Protein AF-A0A354T6P2-F1 (afdb_monomer_lite)

Foldseek 3Di:
DPCPQPDAPVVSVCCCCVPVVDPDDDDGDADLDDPRHDPLSVVQCVQANGADDPQKDFDAAPVGDTPDTDHNPQDPPHPVNVVSVVVRVD

pLDDT: mean 91.71, std 7.7, range [51.38, 98.38]

Sequence (90 aa):
FGGQEPGSEAIIKTFCTENYKVTFPMFSKVAIKGDAKHPLYAALQSASGEVGWNFEKFLVSKDGRVLKRFGSDVEPESPELLAAIEAALK

Secondary structure (DSSP, 8-state):
-TT-S-S-HHHHHHHHHHHH---S--PPP---SSTT--HHHHHHHHHH----STT-EEEE-TTS-EEEEE-TTS-TT-HHHHHHHHHHH-

Structure (mmCIF, N/CA/C/O backbone):
data_AF-A0A354T6P2-F1
#
_entry.id   AF-A0A354T6P2-F1
#
loop_
_atom_site.group_PDB
_atom_site.id
_atom_site.type_symbol
_atom_site.label_atom_id
_atom_site.label_alt_id
_atom_site.label_comp_id
_atom_site.label_asym_id
_atom_site.label_entity_id
_atom_site.label_seq_id
_atom_site.pdbx_PDB_ins_code
_atom_site.Cartn_x
_atom_site.Cartn_y
_atom_site.Cartn_z
_atom_site.occupancy
_atom_site.B_iso_or_equiv
_atom_site.auth_seq_id
_atom_site.auth_comp_id
_atom_site.auth_asym_id
_atom_site.auth_atom_id
_atom_site.pdbx_PDB_model_num
ATOM 1 N N . PHE A 1 1 ? 3.708 0.410 -15.760 1.00 51.38 1 PHE A N 1
ATOM 2 C CA . PHE A 1 1 ? 3.603 1.864 -15.992 1.00 51.38 1 PHE A CA 1
ATOM 3 C C . PHE A 1 1 ? 4.773 2.575 -15.325 1.00 51.38 1 PHE A C 1
ATOM 5 O O . PHE A 1 1 ? 5.258 2.087 -14.312 1.00 51.38 1 PHE A O 1
ATOM 12 N N . GLY A 1 2 ? 5.272 3.652 -15.942 1.00 67.44 2 GLY A N 1
ATOM 13 C CA . GLY A 1 2 ? 6.309 4.552 -15.411 1.00 67.44 2 GLY A CA 1
ATOM 14 C C . GLY A 1 2 ? 7.757 4.047 -15.405 1.00 67.44 2 GLY A C 1
ATOM 15 O O . GLY A 1 2 ? 8.659 4.864 -15.300 1.00 67.44 2 GLY A O 1
ATOM 16 N N . GLY A 1 3 ? 8.003 2.734 -15.491 1.00 73.81 3 GLY A N 1
ATOM 17 C CA . GLY A 1 3 ? 9.368 2.188 -15.405 1.00 73.81 3 GLY A CA 1
ATOM 18 C C . GLY A 1 3 ? 10.063 2.482 -14.068 1.00 73.81 3 GLY A C 1
ATOM 19 O O . GLY A 1 3 ? 11.277 2.376 -13.992 1.00 73.81 3 GLY A O 1
ATOM 20 N N . GLN A 1 4 ? 9.294 2.850 -13.037 1.00 76.00 4 GLN A N 1
ATOM 21 C CA . GLN A 1 4 ? 9.787 3.360 -11.748 1.00 76.00 4 GLN A CA 1
ATOM 22 C C . GLN A 1 4 ? 10.224 2.266 -10.771 1.00 76.00 4 GLN A C 1
ATOM 24 O O . GLN A 1 4 ? 10.747 2.571 -9.712 1.00 76.00 4 GLN A O 1
ATOM 29 N N . GLU A 1 5 ? 10.064 1.005 -11.169 1.00 76.75 5 GLU A N 1
ATOM 30 C CA . GLU A 1 5 ? 10.659 -0.148 -10.497 1.00 76.75 5 GLU A CA 1
ATOM 31 C C . GLU A 1 5 ? 11.537 -0.914 -11.510 1.00 76.75 5 GLU A C 1
ATOM 33 O O . GLU A 1 5 ? 11.153 -2.012 -11.961 1.00 76.75 5 GLU A O 1
ATOM 38 N N . PRO A 1 6 ? 12.627 -0.288 -12.012 1.00 71.31 6 PRO A N 1
ATOM 39 C CA . PRO A 1 6 ? 13.532 -0.914 -12.960 1.00 71.31 6 PRO A CA 1
ATOM 40 C C . PRO A 1 6 ? 14.542 -1.770 -12.191 1.00 71.31 6 PRO A C 1
ATOM 42 O O . PRO A 1 6 ? 15.297 -1.273 -11.364 1.00 71.31 6 PRO A O 1
ATOM 45 N N . GLY A 1 7 ? 14.577 -3.070 -12.462 1.00 79.56 7 GLY A N 1
ATOM 46 C CA . GLY A 1 7 ? 15.536 -3.967 -11.821 1.00 79.56 7 GLY A CA 1
ATOM 47 C C . GLY A 1 7 ? 14.980 -5.360 -11.586 1.00 79.56 7 GLY A C 1
ATOM 48 O O . GLY A 1 7 ? 13.788 -5.619 -11.768 1.00 79.56 7 GLY A O 1
ATOM 49 N N . SER A 1 8 ? 15.874 -6.264 -11.196 1.00 85.44 8 SER A N 1
ATOM 50 C CA . SER A 1 8 ? 15.488 -7.567 -10.667 1.00 85.44 8 SER A CA 1
ATOM 51 C C . SER A 1 8 ? 15.029 -7.433 -9.216 1.00 85.44 8 SER A C 1
ATOM 53 O O . SER A 1 8 ? 15.396 -6.492 -8.514 1.00 85.44 8 SER A O 1
ATOM 55 N N . GLU A 1 9 ? 14.261 -8.410 -8.742 1.00 86.00 9 GLU A N 1
ATOM 56 C CA . GLU A 1 9 ? 13.747 -8.443 -7.365 1.00 86.00 9 GLU A CA 1
ATOM 57 C C . GLU A 1 9 ? 14.860 -8.328 -6.316 1.00 86.00 9 GLU A C 1
ATOM 59 O O . GLU A 1 9 ? 14.702 -7.637 -5.312 1.00 86.00 9 GLU A O 1
ATOM 64 N N . ALA A 1 10 ? 16.011 -8.954 -6.582 1.00 84.69 10 ALA A N 1
ATOM 65 C CA . ALA A 1 10 ? 17.186 -8.871 -5.723 1.00 84.69 10 ALA A CA 1
ATOM 66 C C . ALA A 1 10 ? 17.729 -7.435 -5.623 1.00 84.69 10 ALA A C 1
ATOM 68 O O . ALA A 1 10 ? 18.009 -6.970 -4.522 1.00 84.69 10 ALA A O 1
ATOM 69 N N . ILE A 1 11 ? 17.827 -6.717 -6.749 1.00 86.56 11 ILE A N 1
ATOM 70 C CA . ILE A 1 11 ? 18.307 -5.326 -6.778 1.00 86.56 11 ILE A CA 1
ATOM 71 C C . ILE A 1 11 ? 17.334 -4.411 -6.030 1.00 86.56 11 ILE A C 1
ATOM 73 O O . ILE A 1 11 ? 17.765 -3.593 -5.222 1.00 86.56 11 ILE A O 1
ATOM 77 N N . ILE A 1 12 ? 16.030 -4.587 -6.257 1.00 86.06 12 ILE A N 1
ATOM 78 C CA . ILE A 1 12 ? 14.972 -3.799 -5.610 1.00 86.06 12 ILE A CA 1
ATOM 79 C C . ILE A 1 12 ? 15.026 -3.974 -4.091 1.00 86.06 12 ILE A C 1
ATOM 81 O O . ILE A 1 12 ? 15.045 -2.995 -3.345 1.00 86.06 12 ILE A O 1
ATOM 85 N N . LYS A 1 13 ? 15.108 -5.225 -3.623 1.00 84.25 13 LYS A N 1
ATOM 86 C CA . LYS A 1 13 ? 15.177 -5.528 -2.192 1.00 84.25 13 LYS A CA 1
ATOM 87 C C . LYS A 1 13 ? 16.402 -4.886 -1.543 1.00 84.25 13 LYS A C 1
ATOM 89 O O . LYS A 1 13 ? 16.254 -4.211 -0.528 1.00 84.25 13 LYS A O 1
ATOM 94 N N . THR A 1 14 ? 17.587 -5.058 -2.132 1.00 86.44 14 THR A N 1
ATOM 95 C CA . THR A 1 14 ? 18.820 -4.445 -1.619 1.00 86.44 14 THR A CA 1
ATOM 96 C C . THR A 1 14 ? 18.698 -2.925 -1.571 1.00 86.44 14 THR A C 1
ATOM 98 O O . THR A 1 14 ? 18.948 -2.329 -0.527 1.00 86.44 14 THR A O 1
ATOM 101 N N . PHE A 1 15 ? 18.227 -2.301 -2.655 1.00 86.94 15 PHE A N 1
ATOM 102 C CA . PHE A 1 15 ? 18.035 -0.855 -2.723 1.00 86.94 15 PHE A CA 1
ATOM 103 C C . PHE A 1 15 ? 17.115 -0.344 -1.606 1.00 86.94 15 PHE A C 1
ATOM 105 O O . PHE A 1 15 ? 17.478 0.598 -0.897 1.00 86.94 15 PHE A O 1
ATOM 112 N N . CYS A 1 16 ? 15.959 -0.982 -1.401 1.00 86.50 16 CYS A N 1
ATOM 113 C CA . CYS A 1 16 ? 15.006 -0.585 -0.369 1.00 86.50 16 CYS A CA 1
ATOM 114 C C . CYS A 1 16 ? 15.550 -0.776 1.052 1.00 86.50 16 CYS A C 1
ATOM 116 O O . CYS A 1 16 ? 15.407 0.111 1.896 1.00 86.50 16 CYS A O 1
ATOM 118 N N . THR A 1 17 ? 16.189 -1.912 1.333 1.00 84.88 17 THR A N 1
ATOM 119 C CA . THR A 1 17 ? 16.724 -2.199 2.667 1.00 84.88 17 THR A CA 1
ATOM 120 C C . THR A 1 17 ? 17.904 -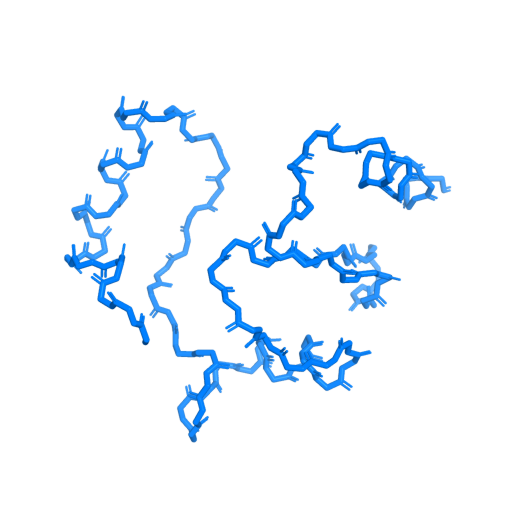1.293 3.019 1.00 84.88 17 THR A C 1
ATOM 122 O O . THR A 1 17 ? 17.940 -0.763 4.126 1.00 84.88 17 THR A O 1
ATOM 125 N N . GLU A 1 18 ? 18.844 -1.062 2.101 1.00 89.19 18 GLU A N 1
ATOM 126 C CA . GLU A 1 18 ? 20.042 -0.262 2.389 1.00 89.19 18 GLU A CA 1
ATOM 127 C C . GLU A 1 18 ? 19.740 1.237 2.502 1.00 89.19 18 GLU A C 1
ATOM 129 O O . GLU A 1 18 ? 20.230 1.894 3.420 1.00 89.19 18 GLU A O 1
ATOM 134 N N . ASN A 1 19 ? 18.899 1.777 1.613 1.00 89.12 19 ASN A N 1
ATOM 135 C CA . ASN A 1 19 ? 18.656 3.222 1.547 1.00 89.12 19 ASN A CA 1
ATOM 136 C C . ASN A 1 19 ? 17.514 3.689 2.456 1.00 89.12 19 ASN A C 1
ATOM 138 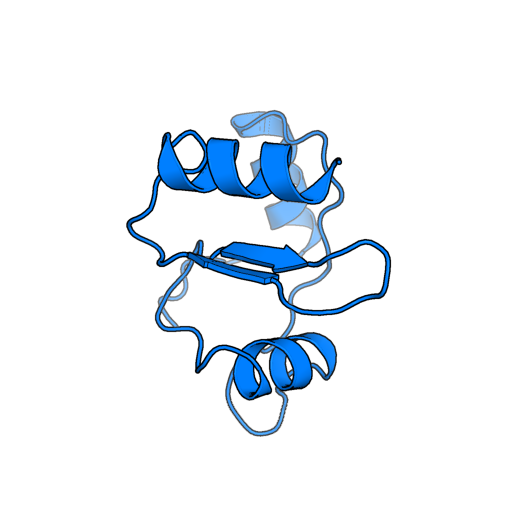O O . ASN A 1 19 ? 17.569 4.798 2.983 1.00 89.12 19 ASN A O 1
ATOM 142 N N . TYR A 1 20 ? 16.492 2.853 2.664 1.00 86.94 20 TYR A N 1
ATOM 143 C CA . TYR A 1 20 ? 15.287 3.234 3.413 1.00 86.94 20 TYR A CA 1
ATOM 144 C C . TYR A 1 20 ? 15.056 2.400 4.672 1.00 86.94 20 TYR A C 1
ATOM 146 O O . TYR A 1 20 ? 14.095 2.651 5.395 1.00 86.94 20 TYR A O 1
ATOM 154 N N . LYS A 1 21 ? 15.933 1.429 4.965 1.00 90.81 21 LYS A N 1
ATOM 155 C CA . LYS A 1 21 ? 15.878 0.597 6.180 1.00 90.81 21 LYS A CA 1
ATOM 156 C C . LYS A 1 21 ? 14.518 -0.070 6.382 1.00 90.81 21 LYS A C 1
ATOM 158 O O . LYS A 1 21 ? 14.026 -0.181 7.502 1.00 90.81 21 LYS A O 1
ATOM 163 N N . VAL A 1 22 ? 13.910 -0.504 5.279 1.00 88.69 22 VAL A N 1
ATOM 164 C CA . VAL A 1 22 ? 12.605 -1.163 5.277 1.00 88.69 22 VAL A CA 1
ATOM 165 C C . VAL A 1 22 ? 12.645 -2.408 6.168 1.00 88.69 22 VAL A C 1
ATOM 167 O O . VAL A 1 22 ? 13.432 -3.321 5.925 1.00 88.69 22 VAL A O 1
ATOM 170 N N . THR A 1 23 ? 11.792 -2.442 7.192 1.00 89.06 23 THR A N 1
ATOM 171 C CA . THR A 1 23 ? 11.676 -3.559 8.149 1.00 89.06 23 THR A CA 1
ATOM 172 C C . THR A 1 23 ? 10.484 -4.473 7.872 1.00 89.06 23 THR A C 1
ATOM 174 O O . THR A 1 23 ? 10.382 -5.549 8.460 1.00 89.06 23 THR A O 1
ATOM 177 N N . PHE A 1 24 ? 9.578 -4.064 6.984 1.00 90.62 24 PHE A N 1
ATOM 178 C CA . PHE A 1 24 ? 8.403 -4.842 6.605 1.00 90.62 24 PHE A CA 1
ATOM 179 C C . PHE A 1 24 ? 8.703 -5.819 5.454 1.00 90.62 24 PHE A C 1
ATOM 181 O O . PHE A 1 24 ? 9.633 -5.595 4.673 1.00 90.62 24 PHE A O 1
ATOM 188 N N . PRO A 1 25 ? 7.917 -6.906 5.314 1.00 91.31 25 PRO A N 1
ATOM 189 C CA . PRO A 1 25 ? 8.068 -7.839 4.205 1.00 91.31 25 PRO A CA 1
ATOM 190 C C . PRO A 1 25 ? 7.900 -7.150 2.849 1.00 91.31 25 PRO A C 1
ATOM 192 O O . PRO A 1 25 ? 6.935 -6.422 2.621 1.00 91.31 25 PRO A O 1
ATOM 195 N N . MET A 1 26 ? 8.817 -7.441 1.930 1.00 90.62 26 MET A N 1
ATOM 196 C CA . MET A 1 26 ? 8.699 -7.083 0.519 1.00 90.62 26 MET A CA 1
ATOM 197 C C . MET A 1 26 ? 8.410 -8.336 -0.300 1.00 90.62 26 MET A C 1
ATOM 199 O O . MET A 1 26 ? 9.017 -9.384 -0.073 1.00 90.62 26 MET A O 1
ATOM 203 N N . PHE A 1 27 ? 7.500 -8.213 -1.260 1.00 91.50 27 PHE A N 1
ATOM 204 C CA . PHE A 1 27 ? 7.117 -9.298 -2.158 1.00 91.50 27 PHE A CA 1
ATOM 205 C C . PHE A 1 27 ? 7.775 -9.145 -3.531 1.00 91.50 27 PHE A C 1
ATOM 207 O O . PHE A 1 27 ? 8.219 -8.060 -3.910 1.00 91.50 27 PHE A O 1
ATOM 214 N N . SER A 1 28 ? 7.799 -10.247 -4.277 1.00 90.19 28 SER A N 1
ATOM 215 C CA . SER A 1 28 ? 8.140 -10.286 -5.699 1.00 90.19 28 SER A CA 1
ATOM 216 C C . SER A 1 28 ? 7.266 -9.342 -6.529 1.00 90.19 28 SER A C 1
ATOM 218 O O . SER A 1 28 ? 6.153 -8.975 -6.138 1.00 90.19 28 SER A O 1
ATOM 220 N N . LYS A 1 29 ? 7.758 -8.957 -7.709 1.00 90.69 29 LYS A N 1
ATOM 221 C CA . LYS A 1 29 ? 7.031 -8.033 -8.584 1.00 90.69 29 LYS A CA 1
ATOM 222 C C . LYS A 1 29 ? 5.804 -8.733 -9.160 1.00 90.69 29 LYS A C 1
ATOM 224 O O . LYS A 1 29 ? 5.912 -9.784 -9.782 1.00 90.69 29 LYS A O 1
ATOM 229 N N . VAL A 1 30 ? 4.638 -8.110 -9.015 1.00 92.62 30 VAL A N 1
ATOM 230 C CA . VAL A 1 30 ? 3.377 -8.632 -9.555 1.00 92.62 30 VAL A CA 1
ATOM 231 C C . VAL A 1 30 ? 2.718 -7.628 -10.491 1.00 92.62 30 VAL A C 1
ATOM 233 O O . VAL A 1 30 ? 2.860 -6.413 -10.339 1.00 92.62 30 VAL A O 1
ATOM 236 N N . ALA A 1 31 ? 1.974 -8.131 -11.474 1.00 92.50 31 ALA A N 1
ATOM 237 C CA . ALA A 1 31 ? 1.133 -7.284 -12.304 1.00 92.50 31 ALA A CA 1
ATOM 238 C C . ALA A 1 31 ? -0.145 -6.911 -11.540 1.00 92.50 31 ALA A C 1
ATOM 240 O O . ALA A 1 31 ? -0.806 -7.758 -10.944 1.00 92.50 31 ALA A O 1
ATOM 241 N N . ILE A 1 32 ? -0.503 -5.628 -11.578 1.00 93.75 32 ILE A N 1
ATOM 242 C CA . ILE A 1 32 ? -1.693 -5.093 -10.893 1.00 93.75 32 ILE A CA 1
ATOM 243 C C . ILE A 1 32 ? -2.754 -4.562 -11.871 1.00 93.75 32 ILE A C 1
ATOM 245 O O . ILE A 1 32 ? -3.833 -4.146 -11.452 1.00 93.75 32 ILE A O 1
ATOM 249 N N . LYS A 1 33 ? -2.453 -4.585 -13.176 1.00 90.31 33 LYS A N 1
ATOM 250 C CA . LYS A 1 33 ? -3.305 -4.162 -14.301 1.00 90.31 33 LYS A CA 1
ATOM 251 C C . LYS A 1 33 ? -3.236 -5.204 -15.424 1.00 90.31 33 LYS A C 1
ATOM 253 O O . LYS A 1 33 ? -2.252 -5.937 -15.505 1.00 90.31 33 LYS A O 1
ATOM 258 N N . GLY A 1 34 ? -4.246 -5.206 -16.295 1.00 91.25 34 GLY A N 1
ATOM 259 C CA . GLY A 1 34 ? -4.349 -6.116 -17.444 1.00 91.25 34 GLY A CA 1
ATOM 260 C C . GLY A 1 34 ? -4.675 -7.563 -17.066 1.00 91.25 34 GLY A C 1
ATOM 261 O O . GLY A 1 34 ? -4.964 -7.858 -15.908 1.00 91.25 34 GLY A O 1
ATOM 262 N N . ASP A 1 35 ? -4.598 -8.460 -18.047 1.00 92.12 35 ASP A N 1
ATOM 263 C CA . ASP A 1 35 ? -5.036 -9.861 -17.918 1.00 92.12 35 ASP A CA 1
ATOM 264 C C . ASP A 1 35 ? -4.177 -10.682 -16.947 1.00 92.12 35 ASP A C 1
ATOM 266 O O . ASP A 1 35 ? -4.648 -11.636 -16.338 1.00 92.12 35 ASP A O 1
ATOM 270 N N . ALA A 1 36 ? -2.921 -10.274 -16.745 1.00 93.62 36 ALA A N 1
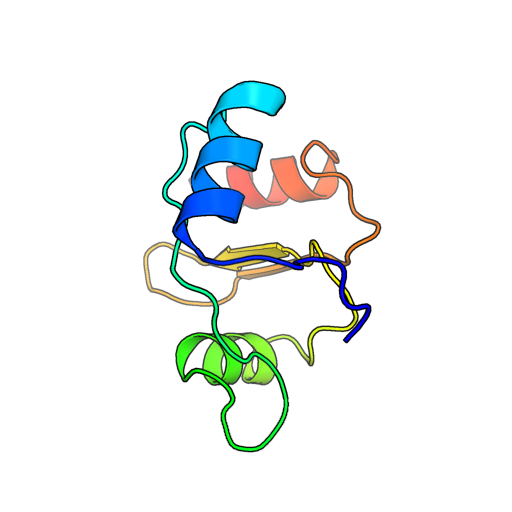ATOM 271 C CA . ALA A 1 36 ? -2.006 -10.889 -15.785 1.00 93.62 36 ALA A CA 1
ATOM 272 C C . ALA A 1 36 ? -2.174 -10.352 -14.347 1.00 93.62 36 ALA A C 1
ATOM 274 O O . ALA A 1 36 ? -1.328 -10.617 -13.492 1.00 93.62 36 ALA A O 1
ATOM 275 N N . LYS A 1 37 ? -3.218 -9.553 -14.071 1.00 95.69 37 LYS A N 1
ATOM 276 C CA . LYS A 1 37 ? -3.463 -8.944 -12.754 1.00 95.69 37 LYS A CA 1
ATOM 277 C C . LYS A 1 37 ? -3.515 -10.020 -11.666 1.00 95.69 37 LYS A C 1
ATOM 279 O O . LYS A 1 37 ? -4.312 -10.952 -11.720 1.00 95.69 37 LYS A O 1
ATOM 284 N N . HIS A 1 38 ? -2.685 -9.852 -10.643 1.00 97.38 38 HIS A N 1
ATOM 285 C CA . HIS A 1 38 ? -2.598 -10.778 -9.524 1.00 97.38 38 HIS A CA 1
ATOM 286 C C . HIS A 1 38 ? -3.938 -10.862 -8.762 1.00 97.38 38 HIS A C 1
ATOM 288 O O . HIS A 1 38 ? -4.541 -9.811 -8.509 1.00 97.38 38 HIS A O 1
ATOM 294 N N . PRO A 1 39 ? -4.386 -12.056 -8.314 1.00 96.62 39 PRO A N 1
ATOM 295 C CA . PRO A 1 39 ? -5.690 -12.237 -7.667 1.00 96.62 39 PRO A CA 1
ATOM 296 C C . PRO A 1 39 ? -5.938 -11.318 -6.464 1.00 96.62 39 PRO A C 1
ATOM 298 O O . PRO A 1 39 ? -7.025 -10.761 -6.330 1.00 96.62 39 PRO A O 1
ATOM 301 N N . LEU A 1 40 ? -4.913 -11.080 -5.635 1.00 95.81 40 LEU A N 1
ATOM 302 C CA . LEU A 1 40 ? -4.999 -10.113 -4.531 1.00 95.81 40 LEU A CA 1
ATOM 303 C C . LEU A 1 40 ? -5.399 -8.716 -5.028 1.00 95.81 40 LEU A C 1
ATOM 305 O O . LEU A 1 40 ? -6.330 -8.111 -4.507 1.00 95.81 40 LEU A O 1
ATOM 309 N N . TYR A 1 41 ? -4.731 -8.210 -6.067 1.00 96.56 41 TYR A N 1
ATOM 310 C CA . TYR A 1 41 ? -5.022 -6.888 -6.618 1.00 96.56 41 TYR A CA 1
ATOM 311 C C . TYR A 1 41 ? -6.342 -6.843 -7.386 1.00 96.56 41 TYR A C 1
ATOM 313 O O . TYR A 1 41 ? -6.931 -5.769 -7.481 1.00 96.56 41 TYR A O 1
ATOM 321 N N . ALA A 1 42 ? -6.820 -7.968 -7.922 1.00 95.81 42 ALA A N 1
ATOM 322 C CA . ALA A 1 42 ? -8.173 -8.062 -8.461 1.00 95.81 42 ALA A CA 1
ATOM 323 C C . ALA A 1 42 ? -9.219 -7.896 -7.345 1.00 95.81 42 ALA A C 1
ATOM 325 O O . ALA A 1 42 ? -10.121 -7.071 -7.480 1.00 95.81 42 ALA A O 1
ATOM 326 N N . ALA A 1 43 ? -9.051 -8.595 -6.216 1.00 95.94 43 ALA A N 1
ATOM 327 C CA . ALA A 1 43 ? -9.951 -8.494 -5.066 1.00 95.94 43 ALA A CA 1
ATOM 328 C C . ALA A 1 43 ? -9.955 -7.085 -4.446 1.00 95.94 43 ALA A C 1
ATOM 330 O O . ALA A 1 43 ? -11.021 -6.500 -4.249 1.00 95.94 43 ALA A O 1
ATOM 331 N N . LEU A 1 44 ? -8.774 -6.501 -4.208 1.00 96.94 44 LEU A N 1
ATOM 332 C CA . LEU A 1 44 ? -8.644 -5.150 -3.650 1.00 96.94 44 LEU A CA 1
ATOM 333 C C . LEU A 1 44 ? -9.315 -4.095 -4.544 1.00 96.94 44 LEU A C 1
ATOM 335 O O . LEU A 1 44 ? -10.100 -3.276 -4.059 1.00 96.94 44 LEU A O 1
ATOM 339 N N . GLN A 1 45 ? -9.052 -4.139 -5.855 1.00 95.50 45 GLN A N 1
ATOM 340 C CA . GLN A 1 45 ? -9.598 -3.159 -6.800 1.00 95.50 45 GLN A CA 1
ATOM 341 C C . GLN A 1 45 ? -11.094 -3.354 -7.059 1.00 95.50 45 GLN A C 1
ATOM 343 O O . GLN A 1 45 ? -11.805 -2.373 -7.257 1.00 95.50 45 GLN A O 1
ATOM 348 N N . SER A 1 46 ? -11.605 -4.588 -6.998 1.00 95.06 46 SER A N 1
ATOM 349 C CA . SER A 1 46 ? -13.049 -4.834 -7.080 1.00 95.06 46 SER A CA 1
ATOM 350 C C . SER A 1 46 ? -13.808 -4.223 -5.899 1.00 95.06 46 SER A C 1
ATOM 352 O O . SER A 1 46 ? -14.958 -3.830 -6.065 1.00 95.06 46 SER A O 1
ATOM 354 N N . ALA A 1 47 ? -13.188 -4.153 -4.718 1.00 92.50 47 ALA A N 1
ATOM 355 C CA . ALA A 1 47 ? -13.821 -3.623 -3.512 1.00 92.50 47 ALA A CA 1
ATOM 356 C C . ALA A 1 47 ? -13.694 -2.097 -3.366 1.00 92.50 47 ALA A C 1
ATOM 358 O O . ALA A 1 47 ? -14.481 -1.487 -2.650 1.00 92.50 47 ALA A O 1
ATOM 359 N N . SER A 1 48 ? -12.691 -1.476 -3.996 1.00 93.75 48 SER A N 1
ATOM 360 C CA . SER A 1 48 ? -12.313 -0.083 -3.693 1.00 93.75 48 SER A CA 1
ATOM 361 C C . SER A 1 48 ? -11.878 0.759 -4.902 1.00 93.75 48 SER A C 1
ATOM 363 O O . SER A 1 48 ? -11.415 1.891 -4.748 1.00 93.75 48 SER A O 1
ATOM 365 N N . GLY A 1 49 ? -12.051 0.239 -6.117 1.00 93.69 49 GLY A N 1
ATOM 366 C CA . GLY A 1 49 ? -11.699 0.903 -7.373 1.00 93.69 49 GLY A CA 1
ATOM 367 C C . GLY A 1 49 ? -10.267 0.628 -7.841 1.00 93.69 49 GLY A C 1
ATOM 368 O O . GLY A 1 49 ? -9.436 0.091 -7.112 1.00 93.69 49 GLY A O 1
ATOM 369 N N . GLU A 1 50 ? -9.975 1.000 -9.089 1.00 94.00 50 GLU A N 1
ATOM 370 C CA . GLU A 1 50 ? -8.700 0.681 -9.740 1.00 94.00 50 GLU A CA 1
ATOM 371 C C . GLU A 1 50 ? -7.525 1.528 -9.267 1.00 94.00 50 GLU A C 1
ATOM 373 O O . GLU A 1 50 ? -7.668 2.740 -9.122 1.00 94.00 50 GLU A O 1
ATOM 378 N N . VAL A 1 51 ? -6.345 0.907 -9.155 1.00 94.81 51 VAL A N 1
ATOM 379 C CA . VAL A 1 51 ? -5.103 1.587 -8.773 1.00 94.81 51 VAL A CA 1
ATOM 380 C C . VAL A 1 51 ? -4.685 2.610 -9.825 1.00 94.81 51 VAL A C 1
ATOM 382 O O . VAL A 1 51 ? -4.405 2.266 -10.980 1.00 94.81 51 VAL A O 1
ATOM 385 N N . GLY A 1 52 ? -4.584 3.872 -9.417 1.00 91.81 52 GLY A N 1
ATOM 386 C CA . GLY A 1 52 ? -4.183 4.980 -10.274 1.00 91.81 52 GLY A CA 1
ATOM 387 C C . GLY A 1 52 ? -2.674 5.015 -10.492 1.00 91.81 52 GLY A C 1
ATOM 388 O O . GLY A 1 52 ? -2.216 5.008 -11.640 1.00 91.81 52 GLY A O 1
ATOM 389 N N . TRP A 1 53 ? -1.901 4.994 -9.401 1.00 94.06 53 TRP A N 1
ATOM 390 C CA . TRP A 1 53 ? -0.455 5.221 -9.429 1.00 94.06 53 TRP A CA 1
ATOM 391 C C . TRP A 1 53 ? 0.313 4.439 -8.348 1.00 94.06 53 TRP A C 1
ATOM 393 O O . TRP A 1 53 ? -0.269 3.715 -7.541 1.00 94.06 53 TRP A O 1
ATOM 403 N N . ASN A 1 54 ? 1.644 4.560 -8.357 1.00 93.62 54 ASN A N 1
ATOM 404 C CA . ASN A 1 54 ? 2.512 3.987 -7.329 1.00 93.62 54 ASN A CA 1
ATOM 405 C C . ASN A 1 54 ? 2.183 4.571 -5.947 1.00 93.62 54 ASN A C 1
ATOM 407 O O . ASN A 1 54 ? 1.695 5.696 -5.843 1.00 93.62 54 ASN A O 1
ATOM 411 N N . PHE A 1 55 ? 2.475 3.811 -4.889 1.00 94.19 55 PHE A N 1
ATOM 412 C CA . PHE A 1 55 ? 2.199 4.181 -3.494 1.00 94.19 55 PHE A CA 1
ATOM 413 C C . PHE A 1 55 ? 0.720 4.377 -3.153 1.00 94.19 55 PHE A C 1
ATOM 415 O O . PHE A 1 55 ? 0.389 5.141 -2.256 1.00 94.19 55 PHE A O 1
ATOM 422 N N . GLU A 1 56 ? -0.190 3.687 -3.826 1.00 96.75 56 GLU A N 1
ATOM 423 C CA . GLU A 1 56 ? -1.557 3.562 -3.322 1.00 96.75 56 GLU A CA 1
ATOM 424 C C . GLU A 1 56 ? -1.615 2.620 -2.114 1.00 96.75 56 GLU A C 1
ATOM 426 O O . GLU A 1 56 ? -0.889 1.623 -2.070 1.00 96.75 56 GLU A O 1
ATOM 431 N N . LYS A 1 57 ? -2.466 2.933 -1.129 1.00 97.69 57 LYS A N 1
ATOM 432 C CA . LYS A 1 57 ? -2.529 2.192 0.140 1.00 97.69 57 LYS A CA 1
ATOM 433 C C . LYS A 1 57 ? -3.919 1.605 0.364 1.00 97.69 57 LYS A C 1
ATOM 435 O O . LYS A 1 57 ? -4.926 2.261 0.108 1.00 97.69 57 LYS A O 1
ATOM 440 N N . PHE A 1 58 ? -3.972 0.388 0.900 1.00 97.94 58 PHE A N 1
ATOM 441 C CA . PHE A 1 58 ? -5.210 -0.303 1.262 1.00 97.94 58 PHE A CA 1
ATOM 442 C C . PHE A 1 58 ? -5.149 -0.701 2.735 1.00 97.94 58 PHE A C 1
ATOM 444 O O . PHE A 1 58 ? -4.199 -1.358 3.157 1.00 97.94 58 PHE A O 1
ATOM 451 N N . LEU A 1 59 ? -6.169 -0.326 3.503 1.00 97.88 59 LEU A N 1
ATOM 452 C CA . LEU A 1 5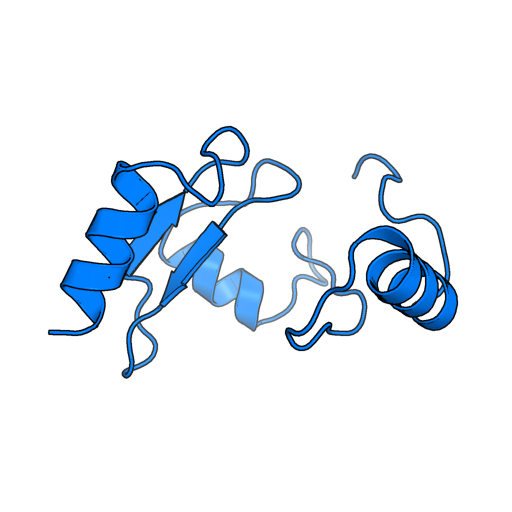9 ? -6.375 -0.806 4.862 1.00 97.88 59 LEU A CA 1
ATOM 453 C C . LEU A 1 59 ? -7.313 -2.010 4.817 1.00 97.88 59 LEU A C 1
ATOM 455 O O . LEU A 1 59 ? -8.460 -1.895 4.378 1.00 97.88 59 LEU A O 1
ATOM 459 N N . VAL A 1 60 ? -6.815 -3.156 5.274 1.00 97.25 60 VAL A N 1
ATOM 460 C CA . VAL A 1 60 ? -7.541 -4.429 5.295 1.00 97.25 60 VAL A CA 1
ATOM 461 C C . VAL A 1 60 ? -7.748 -4.855 6.747 1.00 97.25 60 VAL A C 1
ATOM 463 O O . VAL A 1 60 ? -6.813 -4.811 7.545 1.00 97.25 60 VAL A O 1
ATOM 466 N N . SER A 1 61 ? -8.971 -5.237 7.105 1.00 95.75 61 SER A N 1
ATOM 467 C CA . SER A 1 61 ? -9.326 -5.704 8.449 1.00 95.75 61 SER A CA 1
ATOM 468 C C . SER A 1 61 ? -8.820 -7.119 8.737 1.00 95.75 61 SER A C 1
ATOM 470 O O . SER A 1 61 ? -8.439 -7.872 7.841 1.00 95.75 61 SER A O 1
ATOM 472 N N . LYS A 1 62 ? -8.885 -7.514 10.015 1.00 94.69 62 LYS A N 1
ATOM 473 C CA . LYS A 1 62 ? -8.490 -8.847 10.513 1.00 94.69 62 LYS A CA 1
ATOM 474 C C . LYS A 1 62 ? -9.232 -10.009 9.832 1.00 94.69 62 LYS A C 1
ATOM 476 O O . LYS A 1 62 ? -8.708 -11.114 9.774 1.00 94.69 62 LYS A O 1
ATOM 481 N N . ASP A 1 63 ? -10.436 -9.764 9.324 1.00 94.12 63 ASP A N 1
ATOM 482 C CA . ASP A 1 63 ? -11.276 -10.727 8.601 1.00 94.12 63 ASP A CA 1
ATOM 483 C C . ASP A 1 63 ? -11.131 -10.642 7.066 1.00 94.12 63 ASP A C 1
ATOM 485 O O . ASP A 1 63 ? -11.871 -11.300 6.337 1.00 94.12 63 ASP A O 1
ATOM 489 N N . GLY A 1 64 ? -10.180 -9.845 6.564 1.00 93.88 64 GLY A N 1
ATOM 490 C CA . GLY A 1 64 ? -9.838 -9.764 5.144 1.00 93.88 64 GLY A CA 1
ATOM 491 C C . GLY A 1 64 ? -10.681 -8.791 4.315 1.00 93.88 64 GLY A C 1
ATOM 492 O O . GLY A 1 64 ? -10.585 -8.809 3.087 1.00 93.88 64 GLY A O 1
ATOM 493 N N . ARG A 1 65 ? -11.502 -7.933 4.935 1.00 94.94 65 ARG A N 1
ATOM 494 C CA . ARG A 1 65 ? -12.290 -6.918 4.216 1.00 94.94 65 ARG A CA 1
ATOM 495 C C . ARG A 1 65 ? -11.473 -5.655 3.967 1.00 94.94 65 ARG A C 1
ATOM 497 O O . ARG A 1 65 ? -10.712 -5.206 4.819 1.00 94.94 65 ARG A O 1
ATOM 504 N N . VAL A 1 66 ? -11.658 -5.040 2.801 1.00 97.00 66 VAL A N 1
ATOM 505 C CA . VAL A 1 66 ? -11.081 -3.718 2.523 1.00 97.00 66 VAL A CA 1
ATOM 506 C C . VAL A 1 66 ? -11.894 -2.676 3.282 1.00 97.00 66 VAL A C 1
ATOM 508 O O . VAL A 1 66 ? -13.057 -2.448 2.962 1.00 97.00 66 VAL A O 1
ATOM 511 N N . LEU A 1 67 ? -11.287 -2.058 4.294 1.00 96.88 67 LEU A N 1
ATOM 512 C CA . LEU A 1 67 ? -11.922 -1.011 5.094 1.00 96.88 67 LEU A CA 1
ATOM 513 C C . LEU A 1 67 ? -11.814 0.352 4.417 1.00 96.88 67 LEU A C 1
ATOM 515 O O . LEU A 1 67 ? -12.755 1.141 4.450 1.00 96.88 67 LEU A O 1
ATOM 519 N N . LYS A 1 68 ? -10.649 0.644 3.828 1.00 97.56 68 LYS A N 1
ATOM 520 C CA . LYS A 1 68 ? -10.390 1.924 3.171 1.00 97.56 68 LYS A CA 1
ATOM 521 C C . LYS A 1 68 ? -9.271 1.813 2.142 1.00 97.56 68 LYS A C 1
ATOM 523 O O . LYS A 1 68 ? -8.349 1.015 2.297 1.00 97.56 68 LYS A O 1
ATOM 528 N N . ARG A 1 69 ? -9.342 2.655 1.114 1.00 97.62 69 ARG A N 1
ATOM 529 C CA . ARG A 1 69 ? -8.276 2.892 0.138 1.00 97.62 69 ARG A CA 1
ATOM 530 C C . ARG A 1 69 ? -7.848 4.353 0.223 1.00 97.62 69 ARG A C 1
ATOM 532 O O . ARG A 1 69 ? -8.701 5.228 0.342 1.00 97.62 69 ARG A O 1
ATOM 539 N N . PHE A 1 70 ? -6.546 4.594 0.142 1.00 97.94 70 PHE A N 1
ATOM 540 C CA . PHE A 1 70 ? -5.946 5.924 0.158 1.00 97.94 70 PHE A CA 1
ATOM 541 C C . PHE A 1 70 ? -5.164 6.146 -1.129 1.00 97.94 70 PHE A C 1
ATOM 543 O O . PHE A 1 70 ? -4.397 5.272 -1.548 1.00 97.94 70 PHE A O 1
ATOM 550 N N . GLY A 1 71 ? -5.360 7.318 -1.730 1.00 97.06 71 GLY A N 1
ATOM 551 C CA . GLY A 1 71 ? -4.661 7.730 -2.940 1.00 97.06 71 GLY A CA 1
ATOM 552 C C . GLY A 1 71 ? -3.147 7.826 -2.752 1.00 97.06 71 GLY A C 1
ATOM 553 O O . GLY A 1 71 ? -2.612 7.816 -1.639 1.00 97.06 71 GLY A O 1
ATOM 554 N N . SER A 1 72 ? -2.435 7.909 -3.872 1.00 96.19 72 SER A N 1
ATOM 555 C CA . SER A 1 72 ? -0.976 8.046 -3.883 1.00 96.19 72 SER A CA 1
ATOM 556 C C . SER A 1 72 ? -0.483 9.318 -3.189 1.00 96.19 72 SER A C 1
ATOM 558 O O . SER A 1 72 ? 0.592 9.297 -2.597 1.00 96.19 72 SER A O 1
ATOM 560 N N . ASP A 1 73 ? -1.281 10.382 -3.234 1.00 96.06 73 ASP A N 1
ATOM 561 C CA . ASP A 1 73 ? -1.064 11.699 -2.628 1.00 96.06 73 ASP A CA 1
ATOM 562 C C . ASP A 1 73 ? -1.237 11.719 -1.103 1.00 96.06 73 ASP A C 1
ATOM 564 O O . ASP A 1 73 ? -0.704 12.600 -0.435 1.00 96.06 73 ASP A O 1
ATOM 568 N N . VAL A 1 74 ? -1.936 10.735 -0.534 1.00 97.62 74 VAL A N 1
ATOM 569 C CA . VAL A 1 74 ? -2.101 10.621 0.917 1.00 97.62 74 VAL A CA 1
ATOM 570 C C . VAL A 1 74 ? -0.788 10.168 1.546 1.00 97.62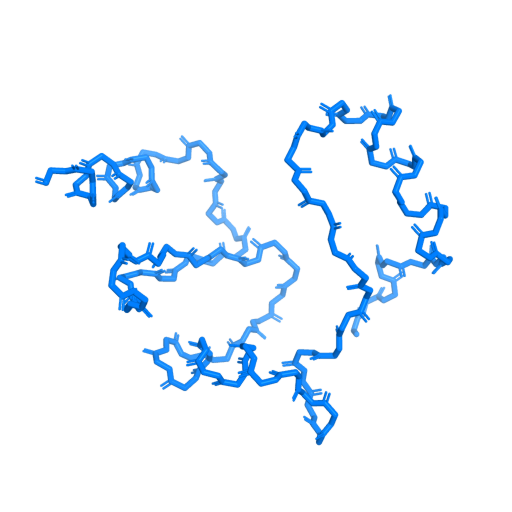 74 VAL A C 1
ATOM 572 O O . VAL A 1 74 ? -0.327 9.052 1.292 1.00 97.62 74 VAL A O 1
ATOM 575 N N . GLU A 1 75 ? -0.185 11.003 2.387 1.00 97.38 75 GLU A N 1
ATOM 576 C CA . GLU A 1 75 ? 1.060 10.652 3.072 1.00 97.38 75 GLU A CA 1
ATOM 577 C C . GLU A 1 75 ? 0.876 9.450 4.023 1.00 97.38 75 GLU A C 1
ATOM 579 O O . GLU A 1 75 ? -0.184 9.319 4.653 1.00 97.38 75 GLU A O 1
ATOM 584 N N . PRO A 1 76 ? 1.896 8.577 4.170 1.00 94.50 76 PRO A N 1
ATOM 585 C CA . PRO A 1 76 ? 1.838 7.424 5.074 1.00 94.50 76 PRO A CA 1
ATOM 586 C C . PRO A 1 76 ? 1.531 7.786 6.534 1.00 94.50 76 PRO A C 1
ATOM 588 O O . PRO A 1 76 ? 0.941 6.980 7.243 1.00 94.50 76 PRO A O 1
ATOM 591 N N . GLU A 1 77 ? 1.904 8.993 6.965 1.00 96.50 77 GLU A N 1
ATOM 592 C CA . GLU A 1 77 ? 1.694 9.508 8.326 1.00 96.50 77 GLU A CA 1
ATOM 593 C C . GLU A 1 77 ? 0.524 10.500 8.410 1.00 96.50 77 GLU A C 1
ATOM 595 O O . GLU A 1 77 ? 0.341 11.178 9.422 1.00 96.50 77 GLU A O 1
ATOM 600 N N . SER A 1 78 ? -0.284 10.609 7.350 1.00 98.38 78 SER A N 1
ATOM 601 C CA . SER A 1 78 ? -1.412 11.538 7.342 1.00 98.38 78 SER A CA 1
ATOM 602 C C . SER A 1 78 ? -2.378 11.251 8.506 1.00 98.38 78 SER A C 1
ATOM 604 O O . SER A 1 78 ? -2.657 10.082 8.808 1.00 98.38 78 SER A O 1
ATOM 606 N N . PRO A 1 79 ? -2.962 12.294 9.133 1.00 98.25 79 PRO A N 1
ATOM 607 C CA . PRO A 1 79 ? -3.904 12.109 10.238 1.00 98.25 79 PRO A CA 1
ATOM 608 C C . PRO A 1 79 ? -5.084 11.202 9.874 1.00 98.25 79 PRO A C 1
ATOM 610 O O . PRO A 1 79 ? -5.551 10.416 10.694 1.00 98.25 79 PRO A O 1
ATOM 613 N N . GLU A 1 80 ? -5.543 11.280 8.623 1.00 97.94 80 GLU A N 1
ATOM 614 C CA . GLU A 1 80 ? -6.607 10.438 8.082 1.00 97.94 80 GLU A CA 1
ATOM 615 C C . GLU A 1 80 ? -6.238 8.944 8.072 1.00 97.94 80 GLU A C 1
ATOM 617 O O . GLU A 1 80 ? -7.070 8.105 8.432 1.00 97.94 80 GLU A O 1
ATOM 622 N N . LEU A 1 81 ? -5.022 8.598 7.640 1.00 98.19 81 LEU A N 1
ATOM 623 C CA . LEU A 1 81 ? -4.585 7.208 7.540 1.00 98.19 81 LEU A CA 1
ATOM 624 C C . LEU A 1 81 ? -4.363 6.626 8.936 1.00 98.19 81 LEU A C 1
ATOM 626 O O . LEU A 1 81 ? -4.880 5.548 9.237 1.00 98.19 81 LEU A O 1
ATOM 630 N N . LEU A 1 82 ? -3.678 7.370 9.809 1.00 98.19 82 LEU A N 1
ATOM 631 C CA . LEU A 1 82 ? -3.436 6.960 11.193 1.00 98.19 82 LEU A CA 1
ATOM 632 C C . LEU A 1 82 ? -4.750 6.746 11.954 1.00 98.19 82 LEU A C 1
ATOM 634 O O . LEU A 1 82 ? -4.935 5.705 12.580 1.00 98.19 82 LEU A O 1
ATOM 638 N N . ALA A 1 83 ? -5.708 7.671 11.836 1.00 98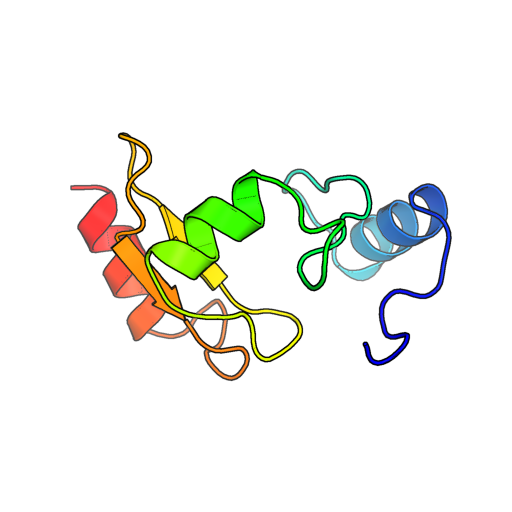.06 83 ALA A N 1
ATOM 639 C CA . ALA A 1 83 ? -7.012 7.532 12.484 1.00 98.06 83 ALA A CA 1
ATOM 640 C C . ALA A 1 83 ? -7.783 6.291 12.001 1.00 98.06 83 ALA A C 1
ATOM 642 O O . ALA A 1 83 ? -8.449 5.628 12.798 1.00 98.06 83 ALA A O 1
ATOM 643 N N . ALA A 1 84 ? -7.690 5.954 10.711 1.00 97.88 84 ALA A N 1
ATOM 644 C CA . ALA A 1 84 ? -8.327 4.759 10.166 1.00 97.88 84 ALA A CA 1
ATOM 645 C C . ALA A 1 84 ? -7.690 3.465 10.696 1.00 97.88 84 ALA A C 1
ATOM 647 O O . ALA A 1 84 ? -8.415 2.518 11.001 1.00 97.88 84 ALA A O 1
ATOM 648 N N . ILE A 1 85 ? -6.359 3.430 10.842 1.00 97.69 85 ILE A N 1
ATOM 649 C CA . ILE A 1 85 ? -5.654 2.298 11.460 1.00 97.69 85 ILE A CA 1
ATOM 650 C C . ILE A 1 85 ? -6.106 2.129 12.911 1.00 97.69 85 ILE A C 1
ATOM 652 O O . ILE A 1 85 ? -6.545 1.044 13.283 1.00 97.69 85 ILE A O 1
ATOM 656 N N . GLU A 1 86 ? -6.070 3.197 13.710 1.00 97.50 86 GLU A N 1
ATOM 657 C CA . GLU A 1 86 ? -6.478 3.156 15.120 1.00 97.50 86 GLU A CA 1
ATOM 658 C C . GLU A 1 86 ? -7.931 2.695 15.292 1.00 97.50 86 GLU A C 1
ATOM 660 O O . GLU A 1 86 ? -8.253 1.925 16.197 1.00 97.50 86 GLU A O 1
ATOM 665 N N . ALA A 1 87 ? -8.825 3.116 14.395 1.00 96.56 87 ALA A N 1
ATOM 666 C CA . ALA A 1 87 ? -10.207 2.651 14.391 1.00 96.56 87 ALA A CA 1
ATOM 667 C C . ALA A 1 87 ? -10.331 1.149 14.079 1.00 96.56 87 ALA A C 1
ATOM 669 O O . ALA A 1 87 ? -11.202 0.496 14.644 1.00 96.56 87 ALA A O 1
ATOM 670 N N . ALA A 1 88 ? -9.469 0.598 13.219 1.00 96.19 88 ALA A N 1
ATOM 671 C CA . ALA A 1 88 ? -9.478 -0.816 12.833 1.00 96.19 88 ALA A CA 1
ATOM 672 C C . ALA A 1 88 ? -8.836 -1.757 13.873 1.00 96.19 88 ALA A C 1
ATOM 674 O O . ALA A 1 88 ? -8.964 -2.981 13.765 1.00 96.19 88 ALA A O 1
ATOM 675 N N . LEU A 1 89 ? -8.112 -1.208 14.853 1.00 93.69 89 LEU A N 1
ATOM 676 C CA . LEU A 1 89 ? -7.503 -1.981 15.938 1.00 93.69 89 LEU A CA 1
ATOM 677 C C . LEU A 1 89 ? -8.475 -2.282 17.083 1.00 93.69 89 LEU A C 1
ATOM 679 O O . LEU A 1 89 ? -8.278 -3.294 17.766 1.00 93.69 89 LEU A O 1
ATOM 683 N N . LYS A 1 90 ? -9.490 -1.428 17.260 1.00 79.75 90 LYS A N 1
ATOM 684 C CA . LYS A 1 90 ? -10.581 -1.595 18.230 1.00 79.75 90 LYS A CA 1
ATOM 685 C C . LYS A 1 90 ? -11.464 -2.787 17.869 1.00 79.75 90 LYS A C 1
ATOM 687 O O . LYS A 1 90 ? -11.890 -3.472 18.821 1.00 79.75 90 LYS A O 1
#

Radius of gyration: 14.48 Å; chains: 1; bounding box: 34×24×36 Å

=== Feature glossary ===
Reading guide. The protein is described through the following features:

Foldseek 3Di. A 3Di character summarizes, for each residue, the relative orientation of the Cα frame of its nearest spatial neighbor. Because it encodes fold topology rather than chemistry, 3Di alignments detect remote structural similarity that sequence alignment misses.

Contact-map, Ramachandran, and PAE plots. Plot images: a contact map (which residues are close in 3D, as an N×N binary image), a Ramachandran scatter (backbone torsion angles, revealing secondary-structure composition at a glance), and — for AlphaFold structures — a PAE heatmap (pairwise prediction confidence).

Radius of gyration, Cα contacts, bounding box. Radius of gyration (Rg) is the root-mean-square distance of Cα atoms from their centroid — a single number for overall size and compactness. A globular domain of N residues has Rg ≈ 2.2·N^0.38 Å; an extended or disordered chain has a much larger Rg. The Cα contact count is the number of residue pairs whose Cα atoms are within 8 Å and are more than four positions apart in sequence — a standard proxy for tertiary packing density. The bounding box is the smallest axis-aligned box enclosing all Cα atoms.

Secondary structure (8-state, DSSP). Eight-state secondary structure (DSSP): H is the canonical α-helix, G the tighter 3₁₀-helix, I the wider π-helix; E/B are β-structure, T and S are turns and bends, and '-' is everything else. DSSP derives these from the pattern of main-chain N–H···O=C hydrogen bonds, not from the sequence.

B-factor. B-factor (Debye–Waller factor) reflects atomic displacement in the crystal lattice. It is an experimental observable (units Å²), not a prediction; low values mean the atom is pinned down, high values mean it moves or is heterogeneous across the crystal.

pLDDT. pLDDT is the predicted lDDT-Cα score: AlphaFold's confidence that the local environment of each residue (all inter-atomic distances within 15 Å) is correctly placed. It is a per-residue number between 0 and 100, with higher meaning more reliable.

Nearest PDB structures. Nearest PDB neighbors are the top structural matches found by Foldseek when searching this structure against the entire Protein Data Bank. Each hit reports a TM-score (0 to 1; >0.5 almost always implies the same fold) and an E-value. These are *structural* homologs — they may share no detectable sequence similarity.

Solvent-accessible surface area. Accessible surface area quantifies burial. A residue with SASA near zero is packed into the hydrophobic core; one with SASA >100 Å² sits on the surface. Computed here via the Shrake–Rupley numerical algorithm with a 1.4 Å probe.

Rendered structure images. Structure images are PyMOL renders from six orthogonal camera directions. Cartoon representation draws helices as coils and strands as arrows; sticks shows the backbone as bonds; surface shows the solvent-excluded envelope. Rainbow coloring maps sequence position to hue (blue→red, N→C); chain coloring assigns a distinct color per polypeptide.

Backbone torsions (φ/ψ). φ (phi) and ψ (psi) are the two rotatable backbone dihedrals per residue: φ is the C(i-1)–N–Cα–C torsion, ψ is the N–Cα–C–N(i+1) torsion, both in degrees on (−180°, 180°]. α-helical residues cluster near (−60°, −45°); β-strand residues near (−120°, +130°). A Ramachandran plot is simply a scatter of (φ, ψ) for every residue.

Predicted aligned error. Predicted Aligned Error (PAE) is an AlphaFold confidence matrix: entry (i, j) is the expected error in the position of residue j, in ångströms, when the prediction is superimposed on the true structure at residue i. Low PAE within a block of residues means that block is internally rigid and well-predicted; high PAE between two blocks means their relative placement is uncertain even if each block individually is confident.

mmCIF coordinates. Structure coordinates are given as an mmCIF _atom_site loop: one row per atom with element, residue name, chain id, sequence number, and x/y/z position in Å. Only the four main-chain atoms per residue are included here; side chains are omitted to keep the record compact.

InterPro / GO / CATH / organism. Database cross-references. InterPro integrates a dozen domain/family signature databases into unified entries with residue-range hits. GO terms attach function/process/location labels with evidence codes. CATH codes position the fold in a four-level structural taxonomy. Organism is the NCBI-taxonomy species name.

Secondary structure (3-state, P-SEA). SS3 is a coarse helix/strand/coil call (letters a/b/c) made by the P-SEA algorithm from inter-Cα distances and dihedrals. It is less detailed than DSSP but needs only Cα positions.

Sequence. Sequence gives the chain of amino acids in standard one-letter code (A=alanine, C=cysteine, …, Y=tyrosine), read N→C. It is the only feature that is directly encoded by the gene; all structural features are derived from the folded form of this sequence.